Protein AF-A0A8T9BHR1-F1 (afdb_monomer)

Organism: NCBI:txid1316785

Mean predicted aligned error: 15.53 Å

Foldseek 3Di:
DVVVLVVLVVQLVVLVVQLVVLVVVVVVVVVPPPDDPPPDPVVVVSVVSNVVSVVSNVVSVVVNVVVVVCLVVVVVVLVVVLVVLVVCVVVVPPCSPDPVVVVSVCPPCVPVVVVVVVVVVVVVVVVVVVVVVVVVVVVVVVVVVVVVVVVVVPPDDPDDD

Solvent-accessible surface area (backbone atoms only — not comparable to full-atom values): 9042 Å² total; per-residue (Å²): 108,75,68,60,48,53,53,43,51,52,52,29,53,51,28,47,55,49,36,52,50,54,49,50,57,51,54,52,53,62,66,70,62,78,79,73,96,70,68,67,65,63,52,52,52,53,52,50,53,47,52,53,34,50,51,52,27,52,53,36,45,49,52,47,52,50,51,52,50,52,51,52,51,52,54,52,51,53,50,52,52,52,48,54,40,51,50,37,46,75,74,64,44,83,73,48,76,38,77,64,44,57,54,56,71,51,52,97,36,68,67,57,54,53,49,51,53,50,52,51,54,52,50,52,52,51,51,54,49,52,50,54,51,52,54,50,50,54,48,53,53,48,55,49,50,53,51,54,52,65,66,59,68,79,75,65,83,80,83,78,130

pLDDT: mean 78.98, std 13.92, range [39.81, 95.38]

Secondary structure (DSSP, 8-state):
-HHHHHHHHHHHHHHHHHHHHHHHHHHHHHHH-SS-S-TTHHHHHHHHHHHHHHHHHHHHHHHHHHHHHHHHHHHHHHHHHHHHHHHHHHTT-GGGGSHHHHHHHTTT-HHHHHHHHHHHHHHHHHHHHHHHHHHHHHHHHHHHHHHHHHHHTTSS-----

Structure (mmCIF, N/CA/C/O backbone):
data_AF-A0A8T9BHR1-F1
#
_entry.id   AF-A0A8T9BHR1-F1
#
loop_
_atom_site.group_PDB
_atom_site.id
_atom_site.type_symbol
_atom_site.label_atom_id
_atom_site.label_alt_id
_atom_site.label_comp_id
_atom_site.label_asym_id
_atom_site.label_entity_id
_atom_site.label_seq_id
_atom_site.pdbx_PDB_ins_code
_atom_site.Cartn_x
_atom_site.Cartn_y
_atom_site.Cartn_z
_atom_site.occupancy
_atom_site.B_iso_or_equiv
_atom_site.auth_seq_id
_atom_site.auth_comp_id
_atom_site.auth_asym_id
_atom_site.auth_atom_id
_atom_site.pdbx_PDB_model_num
ATOM 1 N N . MET A 1 1 ? 1.353 6.703 3.462 1.00 63.94 1 MET A N 1
ATOM 2 C CA . MET A 1 1 ? 1.883 5.362 3.137 1.00 63.94 1 MET A CA 1
ATOM 3 C C . MET A 1 1 ? 1.328 4.796 1.831 1.00 63.94 1 MET A C 1
ATOM 5 O O . MET A 1 1 ? 2.122 4.557 0.938 1.00 63.94 1 MET A O 1
ATOM 9 N N . LYS A 1 2 ? 0.007 4.607 1.660 1.00 71.31 2 LYS A N 1
ATOM 10 C CA . LYS A 1 2 ? -0.541 3.985 0.429 1.00 71.31 2 LYS A CA 1
ATOM 11 C C . LYS A 1 2 ? -0.305 4.818 -0.845 1.00 71.31 2 LYS A C 1
ATOM 13 O O . LYS A 1 2 ? 0.168 4.284 -1.836 1.00 71.31 2 LYS A O 1
ATOM 18 N N . ILE A 1 3 ? -0.552 6.131 -0.795 1.00 79.12 3 ILE A N 1
ATOM 19 C CA . ILE A 1 3 ? -0.327 7.041 -1.938 1.00 79.12 3 ILE A CA 1
ATOM 20 C C . ILE A 1 3 ? 1.167 7.124 -2.282 1.00 79.12 3 ILE A C 1
ATOM 22 O O . ILE A 1 3 ? 1.554 6.926 -3.427 1.00 79.12 3 ILE A O 1
ATOM 26 N N . THR A 1 4 ? 2.021 7.337 -1.276 1.00 83.19 4 THR A N 1
ATOM 27 C CA . THR A 1 4 ? 3.483 7.385 -1.442 1.00 83.19 4 THR A CA 1
ATOM 28 C C . THR A 1 4 ? 4.043 6.084 -2.020 1.00 83.19 4 THR A C 1
ATOM 30 O O . THR A 1 4 ? 4.921 6.134 -2.870 1.00 83.19 4 THR A O 1
ATOM 33 N N . PHE A 1 5 ? 3.502 4.927 -1.623 1.00 85.31 5 PHE A N 1
ATOM 34 C CA . PHE A 1 5 ? 3.885 3.625 -2.173 1.00 85.31 5 PHE A CA 1
ATOM 35 C C . PHE A 1 5 ? 3.591 3.516 -3.675 1.00 85.31 5 PHE A C 1
ATOM 37 O O . PHE A 1 5 ? 4.451 3.066 -4.426 1.00 85.31 5 PHE A O 1
ATOM 44 N N . ILE A 1 6 ? 2.419 3.977 -4.128 1.00 88.19 6 ILE A N 1
ATOM 45 C CA . ILE A 1 6 ? 2.053 3.973 -5.555 1.00 88.19 6 ILE A CA 1
ATOM 46 C C . ILE A 1 6 ? 3.017 4.851 -6.364 1.00 88.19 6 ILE A C 1
ATOM 48 O O . ILE A 1 6 ? 3.500 4.426 -7.409 1.00 88.19 6 ILE A O 1
ATOM 52 N N . PHE A 1 7 ? 3.358 6.041 -5.863 1.00 90.75 7 PHE A N 1
ATOM 53 C CA . PHE A 1 7 ? 4.351 6.899 -6.517 1.00 90.75 7 PHE A CA 1
ATOM 54 C C . PHE A 1 7 ? 5.728 6.230 -6.612 1.00 90.75 7 PHE A C 1
ATOM 56 O O . PHE A 1 7 ? 6.338 6.239 -7.678 1.00 90.75 7 PHE A O 1
ATOM 63 N N . ILE A 1 8 ? 6.202 5.609 -5.527 1.00 89.62 8 ILE A N 1
ATOM 64 C CA . ILE A 1 8 ? 7.485 4.890 -5.511 1.00 89.62 8 ILE A CA 1
ATOM 65 C C . ILE A 1 8 ? 7.466 3.711 -6.497 1.00 89.62 8 ILE A C 1
ATOM 67 O O . ILE A 1 8 ? 8.447 3.498 -7.204 1.00 89.62 8 ILE A O 1
ATOM 71 N N . LEU A 1 9 ? 6.352 2.977 -6.592 1.00 90.50 9 LEU A N 1
ATOM 72 C CA . LEU A 1 9 ? 6.172 1.888 -7.556 1.00 90.50 9 LEU A CA 1
ATOM 73 C C . LEU A 1 9 ? 6.283 2.387 -9.003 1.00 90.50 9 LEU A C 1
ATOM 75 O O . LEU A 1 9 ? 7.001 1.787 -9.799 1.00 90.50 9 LEU A O 1
ATOM 79 N N . ILE A 1 10 ? 5.619 3.497 -9.338 1.00 93.50 10 ILE A N 1
ATOM 80 C CA . ILE A 1 10 ? 5.693 4.098 -10.678 1.00 93.50 10 ILE A CA 1
ATOM 81 C C . ILE A 1 10 ? 7.132 4.529 -10.996 1.00 93.50 10 ILE A C 1
ATOM 83 O O . ILE A 1 10 ? 7.644 4.194 -12.062 1.00 93.50 10 ILE A O 1
ATOM 87 N N . LEU A 1 11 ? 7.813 5.204 -10.061 1.00 90.81 11 LEU A N 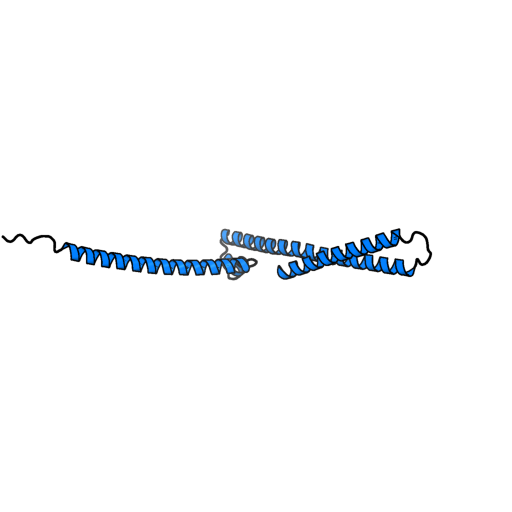1
ATOM 88 C CA . LEU A 1 11 ? 9.215 5.617 -10.225 1.00 90.81 11 LEU A CA 1
ATOM 89 C C . LEU A 1 11 ? 10.167 4.425 -10.374 1.00 90.81 11 LEU A C 1
ATOM 91 O O . LEU A 1 11 ? 11.154 4.502 -11.108 1.00 90.81 11 LEU A O 1
ATOM 95 N N . PHE A 1 12 ? 9.879 3.316 -9.693 1.00 92.62 12 PHE A N 1
ATOM 96 C CA . PHE A 1 12 ? 10.651 2.091 -9.833 1.00 92.62 12 PHE A CA 1
ATOM 97 C C . PHE A 1 12 ? 10.494 1.490 -11.233 1.00 92.62 12 PHE A C 1
ATOM 99 O O . PHE A 1 12 ? 11.499 1.178 -11.869 1.00 92.62 12 PHE A O 1
ATOM 106 N N . ILE A 1 13 ? 9.262 1.391 -11.742 1.00 93.69 13 ILE A N 1
ATOM 107 C CA . ILE A 1 13 ? 8.996 0.896 -13.102 1.00 93.69 13 ILE A CA 1
ATOM 108 C C . ILE A 1 13 ? 9.667 1.799 -14.146 1.00 93.69 13 ILE A C 1
ATOM 110 O O . ILE A 1 13 ? 10.337 1.293 -15.046 1.00 93.69 13 ILE A O 1
ATOM 114 N N . ASP A 1 14 ? 9.562 3.124 -14.002 1.00 93.44 14 ASP A N 1
ATOM 115 C CA . ASP A 1 14 ? 10.274 4.079 -14.862 1.00 93.44 14 ASP A CA 1
ATOM 116 C C . ASP A 1 14 ? 11.796 3.853 -14.834 1.00 93.44 14 ASP A C 1
ATOM 118 O O . ASP A 1 14 ? 12.443 3.744 -15.878 1.00 93.44 14 ASP A O 1
ATOM 122 N N . SER A 1 15 ? 12.366 3.683 -13.637 1.00 91.69 15 SER A N 1
ATOM 123 C CA . SER A 1 15 ? 13.800 3.435 -13.464 1.00 91.69 15 SER A CA 1
ATOM 124 C C . SER A 1 15 ? 14.253 2.130 -14.127 1.00 91.69 15 SER A C 1
ATOM 126 O O . SER A 1 15 ? 15.319 2.100 -14.744 1.00 91.69 15 SER A O 1
ATOM 128 N N . VAL A 1 16 ? 13.446 1.065 -14.051 1.00 93.56 16 VAL A N 1
ATOM 129 C CA . VAL A 1 16 ? 13.707 -0.212 -14.739 1.00 93.56 16 VAL A CA 1
ATOM 130 C C . VAL A 1 16 ? 13.646 -0.034 -16.255 1.00 93.56 16 VAL A C 1
ATOM 132 O O . VAL A 1 16 ? 14.582 -0.433 -16.949 1.00 93.56 16 VAL A O 1
ATOM 135 N N . ASN A 1 17 ? 12.603 0.622 -16.771 1.00 92.94 17 ASN A N 1
ATOM 136 C CA . ASN A 1 17 ? 12.454 0.896 -18.203 1.00 92.94 17 ASN A CA 1
ATOM 137 C C . ASN A 1 17 ? 13.638 1.706 -18.746 1.00 92.94 17 ASN A C 1
ATOM 139 O O . ASN A 1 17 ? 14.168 1.418 -19.820 1.00 92.94 17 ASN A O 1
ATOM 143 N N . ARG A 1 18 ? 14.111 2.691 -17.977 1.00 89.81 18 ARG A N 1
ATOM 144 C CA . ARG A 1 18 ? 15.290 3.489 -18.320 1.00 89.81 18 ARG A CA 1
ATOM 145 C C . ARG A 1 18 ? 16.571 2.658 -18.335 1.00 89.81 18 ARG A C 1
ATOM 147 O O . ARG A 1 18 ? 17.348 2.785 -19.277 1.00 89.81 18 ARG A O 1
ATOM 154 N N . VAL A 1 19 ? 16.800 1.823 -17.319 1.00 90.06 19 VAL A N 1
ATOM 155 C CA . VAL A 1 19 ? 17.966 0.923 -17.266 1.00 90.06 19 VAL A CA 1
ATOM 156 C C . VAL A 1 19 ? 17.955 -0.059 -18.432 1.00 90.06 19 VAL A C 1
ATOM 158 O O . VAL A 1 19 ? 18.998 -0.271 -19.048 1.00 90.06 19 VAL A O 1
ATOM 161 N N . TYR A 1 20 ? 16.796 -0.633 -18.756 1.00 90.56 20 TYR A N 1
ATOM 162 C CA . TYR A 1 20 ? 16.643 -1.531 -19.896 1.00 90.56 20 TYR A CA 1
ATOM 163 C C . TYR A 1 20 ? 16.996 -0.821 -21.206 1.00 90.56 20 TYR A C 1
ATOM 165 O O . TYR A 1 20 ? 17.847 -1.303 -21.951 1.00 90.56 20 TYR A O 1
ATOM 173 N N . ARG A 1 21 ? 16.437 0.374 -21.440 1.00 88.75 21 ARG A N 1
ATOM 174 C CA . ARG A 1 21 ? 16.723 1.164 -22.645 1.00 88.75 21 ARG A CA 1
ATOM 175 C C . ARG A 1 21 ? 18.213 1.486 -22.793 1.00 88.75 21 ARG A C 1
ATOM 177 O O . ARG A 1 21 ? 18.781 1.226 -23.844 1.00 88.75 21 ARG A O 1
ATOM 184 N N . VAL A 1 22 ? 18.865 1.966 -21.729 1.00 86.88 22 VAL A N 1
ATOM 185 C CA . VAL A 1 22 ? 20.309 2.283 -21.742 1.00 86.88 22 VAL A CA 1
ATOM 186 C C . VAL A 1 22 ? 21.163 1.036 -22.006 1.00 86.88 22 VAL A C 1
ATOM 188 O O . VAL A 1 22 ? 22.201 1.124 -22.659 1.00 86.88 22 VAL A O 1
ATOM 191 N N . GLN A 1 23 ? 20.747 -0.136 -21.518 1.00 84.44 23 GLN A N 1
ATOM 192 C CA . GLN A 1 23 ? 21.451 -1.389 -21.801 1.00 84.44 23 GLN A CA 1
ATOM 193 C C . GLN A 1 23 ? 21.312 -1.826 -23.262 1.00 84.44 23 GLN A C 1
ATOM 195 O O . GLN A 1 23 ? 22.302 -2.269 -23.843 1.00 84.44 23 GLN A O 1
ATOM 200 N N . VAL A 1 24 ? 20.123 -1.677 -23.853 1.00 86.56 24 VAL A N 1
ATOM 201 C CA . VAL A 1 24 ? 19.880 -1.975 -25.272 1.00 86.56 24 VAL A CA 1
ATOM 202 C C . VAL A 1 24 ? 20.671 -1.019 -26.167 1.00 86.56 24 VAL A C 1
ATOM 204 O O . VAL A 1 24 ? 21.437 -1.492 -27.004 1.00 86.56 24 VAL A O 1
ATOM 207 N N . GLU A 1 25 ? 20.592 0.295 -25.916 1.00 83.56 25 GLU A N 1
ATOM 208 C CA . GLU A 1 25 ? 21.365 1.323 -26.639 1.00 83.56 25 GLU A CA 1
ATOM 209 C C . GLU A 1 25 ? 22.877 0.998 -26.623 1.00 83.56 25 GLU A C 1
ATOM 211 O O . GLU A 1 25 ? 23.559 1.068 -27.648 1.00 83.56 25 GLU A O 1
ATOM 216 N N . LEU A 1 26 ? 23.416 0.569 -25.473 1.00 76.25 26 LEU A N 1
ATOM 217 C CA . LEU A 1 26 ? 24.831 0.199 -25.342 1.00 76.25 26 LEU A CA 1
ATOM 218 C C . LEU A 1 26 ? 25.176 -1.114 -26.070 1.00 76.25 26 LEU A C 1
ATOM 220 O O . LEU A 1 26 ? 26.267 -1.240 -26.629 1.00 76.25 26 LEU A O 1
ATOM 224 N N . ALA A 1 27 ? 24.281 -2.103 -26.056 1.00 79.06 27 ALA A N 1
ATOM 225 C CA . ALA A 1 27 ? 24.496 -3.385 -26.724 1.00 79.06 27 ALA A CA 1
ATOM 226 C C . ALA A 1 27 ? 24.511 -3.241 -28.255 1.00 79.06 27 ALA A C 1
ATOM 228 O O . ALA A 1 27 ? 25.338 -3.864 -28.924 1.00 79.06 27 ALA A O 1
ATOM 229 N N . GLU A 1 28 ? 23.640 -2.392 -28.800 1.00 79.12 28 GLU A N 1
ATOM 230 C CA . GLU A 1 28 ? 23.611 -2.036 -30.222 1.00 79.12 28 GLU A CA 1
ATOM 231 C C . GLU A 1 28 ? 24.857 -1.238 -30.628 1.00 79.12 28 GLU A C 1
ATOM 233 O O . GLU A 1 28 ? 25.517 -1.591 -31.609 1.00 79.12 28 GLU A O 1
ATOM 238 N N . SER A 1 29 ? 25.257 -0.252 -29.816 1.00 70.62 29 SER A N 1
ATOM 239 C CA . SER A 1 29 ? 26.484 0.535 -30.035 1.00 70.62 29 SER A CA 1
ATOM 240 C C . SER A 1 29 ? 27.745 -0.341 -30.063 1.00 70.62 29 SER A C 1
ATOM 242 O O . SER A 1 29 ? 28.622 -0.160 -30.908 1.00 70.62 29 SER A O 1
ATOM 244 N N . ASN A 1 30 ? 27.829 -1.343 -29.180 1.00 68.38 30 ASN A N 1
ATOM 245 C CA . ASN A 1 30 ? 28.945 -2.294 -29.158 1.00 68.38 30 ASN A CA 1
ATOM 246 C C . ASN A 1 30 ? 28.945 -3.262 -30.354 1.00 68.38 30 ASN A C 1
ATOM 248 O O . ASN A 1 30 ? 30.017 -3.708 -30.755 1.00 68.38 30 ASN A O 1
ATOM 252 N N . LYS A 1 31 ? 27.777 -3.593 -30.927 1.00 68.56 31 LYS A N 1
ATOM 253 C CA . LYS A 1 31 ? 27.668 -4.439 -32.131 1.00 68.56 31 LYS A CA 1
ATOM 254 C C . LYS A 1 31 ? 28.021 -3.688 -33.418 1.00 68.56 31 LYS A C 1
ATOM 256 O O . LYS A 1 31 ? 28.557 -4.303 -34.332 1.00 68.56 31 LYS A O 1
ATOM 261 N N . GLN A 1 32 ? 27.726 -2.389 -33.498 1.00 61.31 32 GLN A N 1
ATOM 262 C CA . GLN A 1 32 ? 28.023 -1.565 -34.678 1.00 61.31 32 GLN A CA 1
ATOM 263 C C . GLN A 1 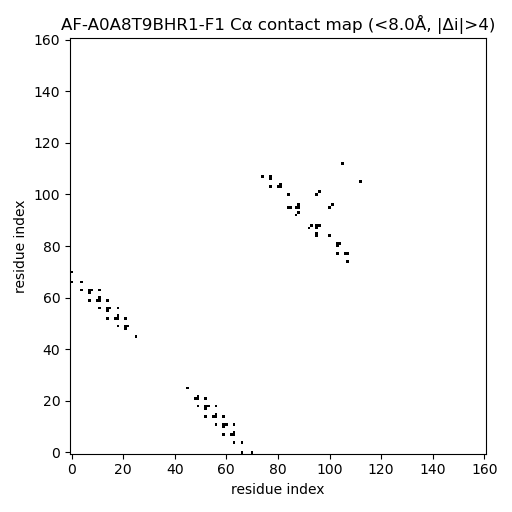32 ? 29.483 -1.071 -34.726 1.00 61.31 32 GLN A C 1
ATOM 265 O O . GLN A 1 32 ? 30.026 -0.893 -35.813 1.00 61.31 32 GLN A O 1
ATOM 270 N N . GLN A 1 33 ? 30.167 -0.911 -33.585 1.00 56.06 33 GLN A N 1
ATOM 271 C CA . GLN A 1 33 ? 31.571 -0.459 -33.515 1.00 56.06 33 GLN A CA 1
ATOM 272 C C . GLN A 1 33 ? 32.612 -1.576 -33.750 1.00 56.06 33 GLN A C 1
ATOM 274 O O . GLN A 1 33 ? 33.592 -1.703 -33.016 1.00 56.06 33 GLN A O 1
ATOM 279 N N . GLY A 1 34 ? 32.440 -2.371 -34.803 1.00 49.03 34 GLY A N 1
ATOM 280 C CA . GLY A 1 34 ? 33.392 -3.406 -35.215 1.00 49.03 34 GLY A CA 1
ATOM 281 C C . GLY A 1 34 ? 34.693 -2.913 -35.873 1.00 49.03 34 GLY A C 1
ATOM 282 O O . GLY A 1 34 ? 35.360 -3.737 -36.489 1.00 49.03 34 GLY A O 1
ATOM 283 N N . GLY A 1 35 ? 35.092 -1.628 -35.805 1.00 49.72 35 GLY A N 1
ATOM 284 C CA . GLY A 1 35 ? 36.316 -1.243 -36.532 1.00 49.72 35 GLY A CA 1
ATOM 285 C C . GLY A 1 35 ? 36.865 0.188 -36.581 1.00 49.72 35 GLY A C 1
ATOM 286 O O . GLY A 1 35 ? 37.768 0.383 -37.384 1.00 49.72 35 GLY A O 1
ATOM 287 N N . ALA A 1 36 ? 36.437 1.194 -35.808 1.00 44.53 36 ALA A N 1
ATOM 288 C CA . ALA A 1 36 ? 37.021 2.539 -35.986 1.00 44.53 36 ALA A CA 1
ATOM 289 C C . ALA A 1 36 ? 37.325 3.298 -34.687 1.00 44.53 36 ALA A C 1
ATOM 291 O O . ALA A 1 36 ? 36.481 3.481 -33.813 1.00 44.53 36 ALA A O 1
ATOM 292 N N . ALA A 1 37 ? 38.574 3.750 -34.609 1.00 49.31 37 ALA A N 1
ATOM 293 C CA . ALA A 1 37 ? 39.262 4.405 -33.508 1.00 49.31 37 ALA A CA 1
ATOM 294 C C . ALA A 1 37 ? 38.777 5.844 -33.208 1.00 49.31 37 ALA A C 1
ATOM 296 O O . ALA A 1 37 ? 39.527 6.801 -33.373 1.00 49.31 37 ALA A O 1
ATOM 297 N N . VAL A 1 38 ? 37.549 5.999 -32.696 1.00 50.50 38 VAL A N 1
ATOM 298 C CA . VAL A 1 38 ? 37.034 7.267 -32.105 1.00 50.50 38 VAL A CA 1
ATOM 299 C C . VAL A 1 38 ? 36.660 7.067 -30.614 1.00 50.50 38 VAL A C 1
ATOM 301 O O . VAL A 1 38 ? 35.829 7.740 -30.019 1.00 50.50 38 VAL A O 1
ATOM 304 N N . LEU A 1 39 ? 37.296 6.082 -29.971 1.00 53.94 39 LEU A N 1
ATOM 305 C CA . LEU A 1 39 ? 36.721 5.281 -28.880 1.00 53.94 39 LEU A CA 1
ATOM 306 C C . LEU A 1 39 ? 36.722 5.872 -27.451 1.00 53.94 39 LEU A C 1
ATOM 308 O O . LEU A 1 39 ? 36.235 5.205 -26.539 1.00 53.94 39 LEU A O 1
ATOM 312 N N . GLY A 1 40 ? 37.290 7.055 -27.206 1.00 54.12 40 GLY A N 1
ATOM 313 C CA . GLY A 1 40 ? 37.539 7.536 -25.834 1.00 54.12 40 GLY A CA 1
ATOM 314 C C . GLY A 1 40 ? 36.346 8.226 -25.166 1.00 54.12 40 GLY A C 1
ATOM 315 O O . GLY A 1 40 ? 35.943 7.863 -24.062 1.00 54.12 40 GLY A O 1
ATOM 316 N N . HIS A 1 41 ? 35.768 9.223 -25.837 1.00 57.62 41 HIS A N 1
ATOM 317 C CA . HIS A 1 41 ? 34.803 10.136 -25.216 1.00 57.62 41 HIS A CA 1
ATOM 318 C C . HIS A 1 41 ? 33.381 9.550 -25.167 1.00 57.62 41 HIS A C 1
ATOM 320 O O . HIS A 1 41 ? 32.734 9.579 -24.121 1.00 57.62 41 HIS A O 1
ATOM 326 N N . GLU A 1 42 ? 32.926 8.923 -26.259 1.00 60.19 42 GLU A N 1
ATOM 327 C CA . GLU A 1 42 ? 31.599 8.290 -26.329 1.00 60.19 42 GLU A CA 1
ATOM 328 C C . GLU A 1 42 ? 31.478 7.092 -25.378 1.00 60.19 42 GLU A C 1
ATOM 330 O O . GLU A 1 42 ? 30.462 6.925 -24.705 1.00 60.19 42 GLU A O 1
ATOM 335 N N . ARG A 1 43 ? 32.532 6.274 -25.233 1.00 63.62 43 ARG A N 1
ATOM 336 C CA . ARG A 1 43 ? 32.504 5.134 -24.300 1.00 63.62 43 ARG A CA 1
ATOM 337 C C . ARG A 1 43 ? 32.432 5.573 -22.844 1.00 63.62 43 ARG A C 1
ATOM 339 O O . ARG A 1 43 ? 31.775 4.900 -22.048 1.00 63.62 43 ARG A O 1
ATOM 346 N N . MET A 1 44 ? 33.081 6.684 -22.496 1.00 65.62 44 MET A N 1
ATOM 347 C CA . MET A 1 44 ? 33.065 7.214 -21.134 1.00 65.62 44 MET A CA 1
ATOM 348 C C . MET A 1 44 ? 31.693 7.806 -20.782 1.00 65.62 44 MET A C 1
ATOM 350 O O . MET A 1 44 ? 31.170 7.545 -19.698 1.00 65.62 44 MET A O 1
ATOM 354 N N . GLU A 1 45 ? 31.053 8.511 -21.718 1.00 73.25 45 GLU A N 1
ATOM 355 C CA . GLU A 1 45 ? 29.707 9.059 -21.524 1.00 73.25 45 GLU A CA 1
ATOM 356 C C . GLU A 1 45 ? 28.639 7.960 -21.391 1.00 73.25 45 GLU A C 1
ATOM 358 O O . GLU A 1 45 ? 27.788 8.010 -20.495 1.00 73.25 45 GLU A O 1
ATOM 363 N N . VAL A 1 46 ? 28.700 6.919 -22.228 1.00 70.69 46 VAL A N 1
ATOM 364 C CA . VAL A 1 46 ? 27.734 5.813 -22.161 1.00 70.69 46 VAL A CA 1
ATOM 365 C C . VAL A 1 46 ? 27.928 4.983 -20.884 1.00 70.69 46 VAL A C 1
ATOM 367 O O . VAL A 1 46 ? 26.944 4.597 -20.243 1.00 70.69 46 VAL A O 1
ATOM 370 N N . GLN A 1 47 ? 29.172 4.765 -20.440 1.00 75.06 47 GLN A N 1
ATOM 371 C CA . GLN A 1 47 ? 29.441 4.124 -19.146 1.00 75.06 47 GLN A CA 1
ATOM 372 C C . GLN A 1 47 ? 28.912 4.951 -17.967 1.00 75.06 47 GLN A C 1
ATOM 374 O O . GLN A 1 47 ? 28.311 4.382 -17.052 1.00 75.06 47 GLN A O 1
ATOM 379 N N . ALA A 1 48 ? 29.047 6.280 -18.008 1.00 80.62 48 ALA A N 1
ATOM 380 C CA . ALA A 1 48 ? 28.476 7.154 -16.988 1.00 80.62 48 ALA A CA 1
ATOM 381 C C . ALA A 1 48 ? 26.942 7.027 -16.942 1.00 80.62 48 ALA A C 1
ATOM 383 O O . ALA A 1 48 ? 26.370 6.791 -15.876 1.00 80.62 48 ALA A O 1
ATOM 384 N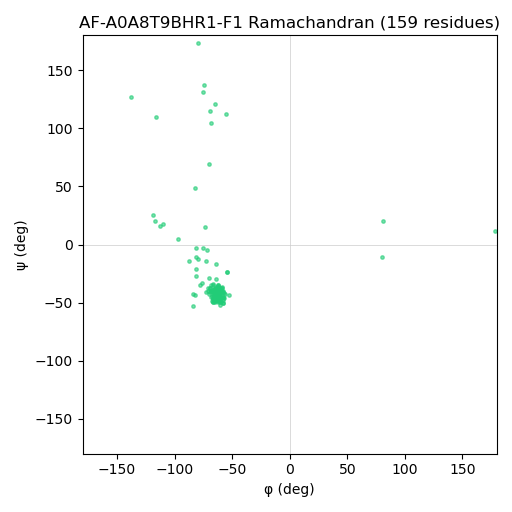 N . ARG A 1 49 ? 26.256 7.077 -18.095 1.00 79.25 49 ARG A N 1
ATOM 385 C CA . ARG A 1 49 ? 24.790 6.890 -18.180 1.00 79.25 49 ARG A CA 1
ATOM 386 C C . ARG A 1 49 ? 24.335 5.521 -17.654 1.00 79.25 49 ARG A C 1
ATOM 388 O O . ARG A 1 49 ? 23.303 5.435 -16.976 1.00 79.25 49 ARG A O 1
ATOM 395 N N . LYS A 1 50 ? 25.108 4.458 -17.900 1.00 83.69 50 LYS A N 1
ATOM 396 C CA . LYS A 1 50 ? 24.864 3.121 -17.332 1.00 83.69 50 LYS A CA 1
ATOM 397 C C . LYS A 1 50 ? 24.964 3.135 -15.805 1.00 83.69 50 LYS A C 1
ATOM 399 O O . LYS A 1 50 ? 24.050 2.656 -15.140 1.00 83.69 50 LYS A O 1
ATOM 404 N N . PHE A 1 51 ? 26.016 3.730 -15.245 1.00 84.75 51 PHE A N 1
ATOM 405 C CA . PHE A 1 51 ? 26.188 3.827 -13.794 1.00 84.75 51 PHE A CA 1
ATOM 406 C C . PHE A 1 51 ? 25.052 4.621 -13.130 1.00 84.75 51 PHE A C 1
ATOM 408 O O . PHE A 1 51 ? 24.479 4.173 -12.136 1.00 84.75 51 PHE A O 1
ATOM 415 N N . TYR A 1 52 ? 24.660 5.759 -13.713 1.00 86.06 52 TYR A N 1
ATOM 416 C CA . TYR A 1 52 ? 23.564 6.576 -13.184 1.00 86.06 52 TYR A CA 1
ATOM 417 C C . TYR A 1 52 ? 22.221 5.849 -13.206 1.00 86.06 52 TYR A C 1
ATOM 419 O O . TYR A 1 52 ? 21.498 5.864 -12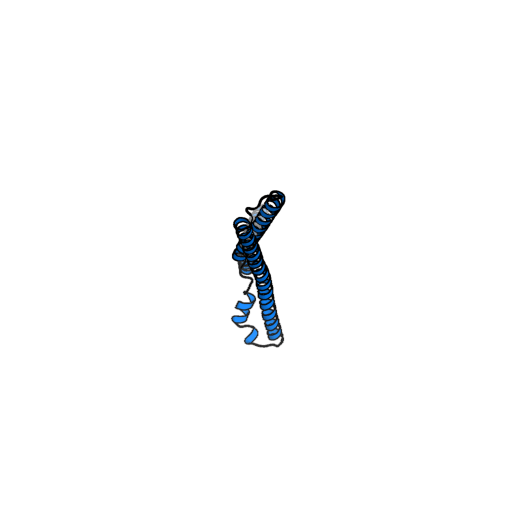.210 1.00 86.06 52 TYR A O 1
ATOM 427 N N . SER A 1 53 ? 21.880 5.203 -14.324 1.00 84.81 53 SER A N 1
ATOM 428 C CA . SER A 1 53 ? 20.615 4.472 -14.436 1.00 84.81 53 SER A CA 1
ATOM 429 C C . SER A 1 53 ? 20.567 3.279 -13.475 1.00 84.81 53 SER A C 1
ATOM 431 O O . SER A 1 53 ? 19.576 3.125 -12.763 1.00 84.81 53 SER A O 1
ATOM 433 N N . GLN A 1 54 ? 21.650 2.502 -13.357 1.00 88.44 54 GLN A N 1
ATOM 434 C CA . GLN A 1 54 ? 21.735 1.391 -12.402 1.00 88.44 54 GLN A CA 1
ATOM 435 C C . GLN A 1 54 ? 21.608 1.865 -10.950 1.00 88.44 54 GLN A C 1
ATOM 437 O O . GLN A 1 54 ? 20.790 1.331 -10.202 1.00 88.44 54 GLN A O 1
ATOM 442 N N . ARG A 1 55 ? 22.352 2.908 -10.550 1.00 93.06 55 ARG A N 1
ATOM 443 C CA . ARG A 1 55 ? 22.280 3.466 -9.190 1.00 93.06 55 ARG A CA 1
ATOM 444 C C . ARG A 1 55 ? 20.868 3.930 -8.849 1.00 93.06 55 ARG A C 1
ATOM 446 O O . ARG A 1 55 ? 20.371 3.640 -7.765 1.00 93.06 55 ARG A O 1
ATOM 453 N N . ASN A 1 56 ? 20.225 4.643 -9.770 1.00 87.38 56 ASN A N 1
ATOM 454 C CA . ASN A 1 56 ? 18.886 5.183 -9.551 1.00 87.38 56 ASN A CA 1
ATOM 455 C C . ASN A 1 56 ? 17.827 4.073 -9.474 1.00 87.38 56 ASN A C 1
ATOM 457 O O . ASN A 1 56 ? 16.920 4.170 -8.648 1.00 87.38 56 ASN A O 1
ATOM 461 N N . MET A 1 57 ? 17.978 2.991 -10.249 1.00 91.69 57 MET A N 1
ATOM 462 C CA . MET A 1 57 ? 17.123 1.804 -10.145 1.00 91.69 57 MET A CA 1
ATOM 463 C C . MET A 1 57 ? 17.275 1.113 -8.789 1.00 91.69 57 MET A C 1
ATOM 465 O O . MET A 1 57 ? 16.266 0.816 -8.152 1.00 91.69 57 MET A O 1
ATOM 469 N N . TYR A 1 58 ? 18.507 0.897 -8.315 1.00 92.75 58 TYR A N 1
ATOM 470 C CA . TYR A 1 58 ? 18.733 0.292 -6.999 1.00 92.75 58 TYR A CA 1
ATOM 471 C C . TYR A 1 58 ? 18.238 1.183 -5.857 1.00 92.75 58 TYR A C 1
ATOM 473 O O . TYR A 1 58 ? 17.650 0.669 -4.910 1.00 92.75 58 TYR A O 1
ATOM 481 N N . LEU A 1 59 ? 18.406 2.507 -5.957 1.00 89.25 59 LEU A N 1
ATOM 482 C CA . LEU A 1 59 ? 17.893 3.450 -4.962 1.00 89.25 59 LEU A CA 1
ATOM 483 C C . LEU A 1 59 ? 16.360 3.388 -4.882 1.00 89.25 59 LEU A C 1
ATOM 485 O O . LEU A 1 59 ? 15.817 3.197 -3.796 1.00 89.25 59 LEU A O 1
ATOM 489 N N . CYS A 1 60 ? 15.669 3.454 -6.028 1.00 90.19 60 CYS A N 1
ATOM 490 C CA . CYS A 1 60 ? 14.210 3.320 -6.077 1.00 90.19 60 CYS A CA 1
ATOM 491 C C . CYS A 1 60 ? 13.741 1.939 -5.592 1.00 90.19 60 CYS A C 1
ATOM 493 O O . CYS A 1 60 ? 12.758 1.845 -4.857 1.00 90.19 60 CYS A O 1
ATOM 495 N N . GLY A 1 61 ? 14.455 0.870 -5.955 1.00 90.62 61 GLY A N 1
ATOM 496 C CA . GLY A 1 61 ? 14.149 -0.494 -5.522 1.00 90.62 61 GLY A CA 1
ATOM 497 C C . GLY A 1 61 ? 14.293 -0.677 -4.013 1.00 90.62 61 GLY A C 1
ATOM 498 O O . GLY A 1 61 ? 13.409 -1.248 -3.374 1.00 90.62 61 GLY A O 1
ATOM 499 N N . PHE A 1 62 ? 15.357 -0.130 -3.418 1.00 92.56 62 PHE A N 1
ATOM 500 C CA . PHE A 1 62 ? 15.544 -0.157 -1.970 1.00 92.56 62 PHE A CA 1
ATOM 501 C C . PHE A 1 62 ? 14.453 0.635 -1.246 1.00 92.56 62 PHE A C 1
ATOM 503 O O . PHE A 1 62 ? 13.918 0.156 -0.251 1.00 92.56 62 PHE A O 1
ATOM 510 N N . THR A 1 63 ? 14.062 1.809 -1.752 1.00 90.50 63 THR A N 1
ATOM 511 C CA . THR A 1 63 ? 12.953 2.584 -1.174 1.00 90.50 63 THR A CA 1
ATOM 512 C C . THR A 1 63 ? 11.632 1.814 -1.221 1.00 90.50 63 THR A C 1
ATOM 514 O O . THR A 1 63 ? 10.881 1.829 -0.245 1.00 90.50 63 THR A O 1
ATOM 517 N N . LEU A 1 64 ? 11.355 1.103 -2.317 1.00 88.88 64 LEU A N 1
ATOM 518 C CA . LEU A 1 64 ? 10.164 0.263 -2.438 1.00 88.88 64 LEU A CA 1
ATOM 519 C C . LEU A 1 64 ? 10.184 -0.892 -1.430 1.00 88.88 64 LEU A C 1
ATOM 521 O O . LEU A 1 64 ? 9.207 -1.105 -0.709 1.00 88.88 64 LEU A O 1
ATOM 525 N N . PHE A 1 65 ? 11.312 -1.596 -1.335 1.00 90.19 65 PHE A N 1
ATOM 526 C CA . PHE A 1 65 ? 11.504 -2.684 -0.380 1.00 90.19 65 PHE A CA 1
ATOM 527 C C . PHE A 1 65 ? 11.377 -2.205 1.071 1.00 90.19 65 PHE A C 1
ATOM 529 O O . PHE A 1 65 ? 10.634 -2.789 1.862 1.00 90.19 65 PHE A O 1
ATOM 536 N N . LEU A 1 66 ? 12.025 -1.087 1.406 1.00 88.06 66 LEU A N 1
ATOM 537 C CA . LEU A 1 66 ? 11.929 -0.464 2.720 1.00 88.06 66 LEU A CA 1
ATOM 538 C C . LEU A 1 66 ? 10.490 -0.049 3.028 1.00 88.06 66 LEU A C 1
ATOM 540 O O . LEU A 1 66 ? 10.036 -0.248 4.148 1.00 88.06 66 LEU A O 1
ATOM 544 N N . SER A 1 67 ? 9.741 0.467 2.048 1.00 87.00 67 SER A N 1
ATOM 545 C CA . SER A 1 67 ? 8.336 0.827 2.250 1.00 87.00 67 SER A CA 1
ATOM 546 C C . SER A 1 67 ? 7.464 -0.387 2.587 1.00 87.00 67 SER A C 1
ATOM 548 O O . SER A 1 67 ? 6.560 -0.256 3.415 1.00 87.00 67 SER A O 1
ATOM 550 N N . LEU A 1 68 ? 7.723 -1.551 1.981 1.00 85.06 68 LEU A N 1
ATOM 551 C CA . LEU A 1 68 ? 7.026 -2.800 2.306 1.00 85.06 68 LEU A CA 1
ATOM 552 C C . LEU A 1 68 ? 7.366 -3.282 3.716 1.00 85.06 68 LEU A C 1
ATOM 554 O O . LEU A 1 68 ? 6.452 -3.577 4.491 1.00 85.06 68 LEU A O 1
ATOM 558 N N . ILE A 1 69 ? 8.658 -3.315 4.061 1.00 89.06 69 ILE A N 1
ATOM 559 C CA . ILE A 1 69 ? 9.114 -3.687 5.406 1.00 89.06 69 ILE A CA 1
ATOM 560 C C . ILE A 1 69 ? 8.495 -2.754 6.433 1.00 89.06 69 ILE A C 1
ATOM 562 O O . ILE A 1 69 ? 7.903 -3.220 7.394 1.00 89.06 69 ILE A O 1
ATOM 566 N N . LEU A 1 70 ? 8.578 -1.444 6.225 1.00 86.81 70 LEU A N 1
ATOM 567 C CA . LEU A 1 70 ? 8.099 -0.467 7.190 1.00 86.81 70 LEU A CA 1
ATOM 568 C C . LEU A 1 70 ? 6.594 -0.611 7.429 1.00 86.81 70 LEU A C 1
ATOM 570 O O . LEU A 1 70 ? 6.157 -0.541 8.571 1.00 86.81 70 LEU A O 1
ATOM 574 N N . ASN A 1 71 ? 5.809 -0.880 6.381 1.00 82.56 71 ASN A N 1
ATOM 575 C CA . ASN A 1 71 ? 4.381 -1.156 6.525 1.00 82.56 71 ASN A CA 1
ATOM 576 C C . ASN A 1 71 ? 4.127 -2.462 7.303 1.00 82.56 71 ASN A C 1
ATOM 578 O O . ASN A 1 71 ? 3.325 -2.476 8.233 1.00 82.56 71 ASN A O 1
ATOM 582 N N . ARG A 1 72 ? 4.847 -3.546 6.976 1.00 87.00 72 ARG A N 1
ATOM 583 C CA . ARG A 1 72 ? 4.732 -4.831 7.684 1.00 87.00 72 ARG A CA 1
ATOM 584 C C . ARG A 1 72 ? 5.119 -4.705 9.156 1.00 87.00 72 ARG A C 1
ATOM 586 O O . ARG A 1 72 ? 4.376 -5.168 10.017 1.00 87.00 72 ARG A O 1
ATOM 593 N N . THR A 1 73 ? 6.255 -4.079 9.442 1.00 87.44 73 THR A N 1
ATOM 594 C CA . THR A 1 73 ? 6.765 -3.869 10.797 1.00 87.44 73 THR A CA 1
ATOM 595 C C . THR A 1 73 ? 5.851 -2.928 11.578 1.00 87.44 73 THR A C 1
ATOM 597 O O . THR A 1 73 ? 5.580 -3.194 12.741 1.00 87.44 73 THR A O 1
ATOM 600 N N . TYR A 1 74 ? 5.307 -1.879 10.950 1.00 86.06 74 TYR A N 1
ATOM 601 C CA . TYR A 1 74 ? 4.338 -0.978 11.582 1.00 86.06 74 TYR A CA 1
ATOM 602 C C . TYR A 1 74 ? 3.091 -1.727 12.069 1.00 86.06 74 TYR A C 1
ATOM 604 O O . TYR A 1 74 ? 2.727 -1.607 13.237 1.00 86.06 74 TYR A O 1
ATOM 612 N N . THR A 1 75 ? 2.468 -2.544 11.212 1.00 84.31 75 THR A N 1
ATOM 613 C CA . THR A 1 75 ? 1.315 -3.365 11.612 1.00 84.31 75 THR A CA 1
ATOM 614 C C . THR A 1 75 ? 1.698 -4.385 12.682 1.00 84.31 75 THR A C 1
ATOM 616 O O . THR A 1 75 ? 1.003 -4.496 13.685 1.00 84.31 75 THR A O 1
ATOM 619 N N . MET A 1 76 ? 2.836 -5.067 12.524 1.00 86.75 76 MET A N 1
ATOM 620 C CA . MET A 1 76 ? 3.318 -6.041 13.507 1.00 86.75 76 MET A CA 1
ATOM 621 C C . MET A 1 76 ? 3.521 -5.410 14.892 1.00 86.75 76 MET A C 1
ATOM 623 O O . MET A 1 76 ? 3.139 -6.000 15.895 1.00 86.75 76 MET A O 1
ATOM 627 N N . ILE A 1 77 ? 4.086 -4.203 14.958 1.00 88.81 77 ILE A N 1
ATOM 628 C CA . ILE A 1 77 ? 4.273 -3.468 16.214 1.00 88.81 77 ILE A CA 1
ATOM 629 C C . ILE A 1 77 ? 2.925 -3.126 16.851 1.00 88.81 77 ILE A C 1
ATOM 631 O O . ILE A 1 77 ? 2.764 -3.307 18.055 1.00 88.81 77 ILE A O 1
ATOM 635 N N . LEU A 1 78 ? 1.946 -2.665 16.065 1.00 84.75 78 LEU A N 1
ATOM 636 C CA . LEU A 1 78 ? 0.598 -2.412 16.579 1.00 84.75 78 LEU A CA 1
ATOM 637 C C . LEU A 1 78 ? -0.044 -3.682 17.142 1.00 84.75 78 LEU A C 1
ATOM 639 O O . LEU A 1 78 ? -0.677 -3.628 18.195 1.00 84.75 78 LEU A O 1
ATOM 643 N N . ASP A 1 79 ? 0.141 -4.820 16.478 1.00 86.31 79 ASP A N 1
ATOM 644 C CA . ASP A 1 79 ? -0.399 -6.097 16.937 1.00 86.31 79 ASP A CA 1
ATOM 645 C C . ASP A 1 79 ? 0.279 -6.575 18.225 1.00 86.31 79 ASP A C 1
ATOM 647 O O . ASP A 1 79 ? -0.413 -7.023 19.138 1.00 86.31 79 ASP A O 1
ATOM 651 N N . VAL A 1 80 ? 1.600 -6.404 18.352 1.00 89.19 80 VAL A N 1
ATOM 652 C CA . VAL A 1 80 ? 2.337 -6.681 19.597 1.00 89.19 80 VAL A CA 1
ATOM 653 C C . VAL A 1 80 ? 1.831 -5.799 20.737 1.00 89.19 80 VAL A C 1
ATOM 655 O O . VAL A 1 80 ? 1.529 -6.314 21.809 1.00 89.19 80 VAL A O 1
ATOM 658 N N . LEU A 1 81 ? 1.662 -4.494 20.505 1.00 86.81 81 LEU A N 1
ATOM 659 C CA . LEU A 1 81 ? 1.139 -3.572 21.517 1.00 86.81 81 LEU A CA 1
ATOM 660 C C . LEU A 1 81 ? -0.288 -3.947 21.948 1.00 86.81 81 LEU A C 1
ATOM 662 O O . LEU A 1 81 ? -0.610 -3.928 23.135 1.00 86.81 81 LEU A O 1
ATOM 666 N N . ARG A 1 82 ? -1.154 -4.324 20.999 1.00 85.50 82 ARG A N 1
ATOM 667 C CA . ARG A 1 82 ? -2.513 -4.809 21.297 1.00 85.50 82 ARG A CA 1
ATOM 668 C C . ARG A 1 82 ? -2.491 -6.117 22.079 1.00 85.50 82 ARG A C 1
ATOM 670 O O . ARG A 1 82 ? -3.360 -6.336 22.920 1.00 85.50 82 ARG A O 1
ATOM 677 N N . LEU A 1 83 ? -1.543 -7.001 21.779 1.00 87.06 83 LEU A N 1
ATOM 678 C CA . LEU A 1 83 ? -1.387 -8.268 22.480 1.00 87.06 83 LEU A CA 1
ATOM 679 C C . LEU A 1 83 ? -0.923 -8.038 23.921 1.00 87.06 83 LEU A C 1
ATOM 681 O O . LEU A 1 83 ? -1.525 -8.592 24.836 1.00 87.06 83 LEU A O 1
ATOM 685 N N . GLU A 1 84 ? 0.066 -7.166 24.126 1.00 87.06 84 GLU A N 1
ATOM 686 C CA . GLU A 1 84 ? 0.534 -6.757 25.455 1.00 87.06 84 GLU A CA 1
ATOM 687 C C . GLU A 1 84 ? -0.613 -6.164 26.288 1.00 87.06 84 GLU A C 1
ATOM 689 O O . GLU A 1 84 ? -0.783 -6.495 27.460 1.00 87.06 84 GLU A O 1
ATOM 694 N N . GLU A 1 85 ? -1.462 -5.340 25.673 1.00 84.94 85 GLU A N 1
ATOM 695 C CA . GLU A 1 85 ? -2.627 -4.774 26.347 1.00 84.94 85 GLU A CA 1
ATOM 696 C C . GLU A 1 85 ? -3.699 -5.817 26.692 1.00 84.94 85 GLU A C 1
ATOM 698 O O . GLU A 1 85 ? -4.277 -5.767 27.779 1.00 84.94 85 GLU A O 1
ATOM 703 N N . LYS A 1 86 ? -3.961 -6.786 25.806 1.00 84.38 86 LYS A N 1
ATOM 704 C CA . LYS A 1 86 ? -4.865 -7.907 26.110 1.00 84.38 86 LYS A CA 1
ATOM 705 C C . LYS A 1 86 ? -4.353 -8.726 27.292 1.00 84.38 86 LYS A C 1
ATOM 707 O O . LYS A 1 86 ? -5.151 -9.057 28.162 1.00 84.38 86 LYS A O 1
ATOM 712 N N . VAL A 1 87 ? -3.050 -9.010 27.348 1.00 88.69 87 VAL A N 1
ATOM 713 C CA . VAL A 1 87 ? -2.429 -9.721 28.478 1.00 88.69 87 VAL A CA 1
ATOM 714 C C . VAL A 1 87 ? -2.643 -8.947 29.780 1.00 88.69 87 VAL A C 1
ATOM 716 O O . VAL A 1 87 ? -3.200 -9.507 30.718 1.00 88.69 87 VAL A O 1
ATOM 719 N N . LYS A 1 88 ? -2.355 -7.638 29.808 1.00 86.62 88 LYS A N 1
ATOM 720 C CA . LYS A 1 88 ? -2.591 -6.791 30.995 1.00 86.62 88 LYS A CA 1
ATOM 721 C C . LYS A 1 88 ? -4.057 -6.765 31.443 1.00 86.62 88 LYS A C 1
ATOM 723 O O . LYS A 1 88 ? -4.331 -6.750 32.640 1.00 86.62 88 LYS A O 1
ATOM 728 N N . LYS A 1 89 ? -5.013 -6.790 30.502 1.00 85.12 89 LYS A N 1
ATOM 729 C CA . LYS A 1 89 ? -6.448 -6.917 30.826 1.00 85.12 89 LYS A CA 1
ATOM 730 C C . LYS A 1 89 ? -6.765 -8.254 31.493 1.00 85.12 89 LYS A C 1
ATOM 732 O O . LYS A 1 89 ? -7.509 -8.267 32.468 1.00 85.12 89 LYS A O 1
ATOM 737 N N . TYR A 1 90 ? -6.214 -9.358 30.987 1.00 84.62 90 TYR A N 1
ATOM 738 C CA . TYR A 1 90 ? -6.405 -10.683 31.588 1.00 84.62 90 TYR A CA 1
ATOM 739 C C . TYR A 1 90 ? -5.757 -10.803 32.970 1.00 84.62 90 TYR A C 1
ATOM 741 O O . TYR A 1 90 ? -6.314 -11.459 33.844 1.00 84.62 90 TYR A O 1
ATOM 749 N N . GLU A 1 91 ? -4.630 -10.130 33.188 1.00 88.81 91 GLU A N 1
ATOM 750 C CA . GLU A 1 91 ? -3.950 -10.049 34.487 1.00 88.81 91 GLU A CA 1
ATOM 751 C C . GLU A 1 91 ? -4.652 -9.107 35.484 1.00 88.81 91 GLU A C 1
ATOM 753 O O . GLU A 1 91 ? -4.252 -9.019 36.643 1.00 88.81 91 GLU A O 1
ATOM 758 N N . GLY A 1 92 ? -5.727 -8.427 35.065 1.00 81.25 92 GLY A N 1
ATOM 759 C CA . GLY A 1 92 ? -6.546 -7.584 35.933 1.00 81.25 92 GLY A CA 1
ATOM 760 C C . GLY A 1 92 ? -5.974 -6.190 36.195 1.00 81.25 92 GLY A C 1
ATOM 761 O O . GLY A 1 92 ? -6.383 -5.551 37.163 1.00 81.25 92 GLY A O 1
ATOM 762 N N . ASP A 1 93 ? -5.056 -5.690 35.358 1.00 78.75 93 ASP A N 1
ATOM 763 C CA . ASP A 1 93 ? -4.501 -4.342 35.513 1.00 78.75 93 ASP A CA 1
ATOM 764 C C . ASP A 1 93 ? -5.571 -3.269 35.191 1.00 78.75 93 ASP A C 1
ATOM 766 O O . ASP A 1 93 ? -5.994 -3.131 34.034 1.00 78.75 93 ASP A O 1
ATOM 770 N N . PRO A 1 94 ? -6.003 -2.445 36.169 1.00 68.19 94 PRO A N 1
ATOM 771 C CA . PRO A 1 94 ? -7.019 -1.413 35.957 1.00 68.19 94 PRO A CA 1
ATOM 772 C C . PRO A 1 94 ? -6.576 -0.313 34.977 1.00 68.19 94 PRO A C 1
ATOM 774 O O . PRO A 1 94 ? -7.419 0.411 34.441 1.00 68.19 94 PRO A O 1
ATOM 777 N N . LYS A 1 95 ? -5.272 -0.182 34.690 1.00 69.75 95 LYS A N 1
ATOM 778 C CA . LYS A 1 95 ? -4.745 0.790 33.715 1.00 69.75 95 LYS A CA 1
ATOM 779 C C . LYS A 1 95 ? -4.891 0.335 32.263 1.00 69.75 95 LYS A C 1
ATOM 781 O O . LYS A 1 95 ? -4.758 1.163 31.361 1.00 69.75 95 LYS A O 1
ATOM 786 N N . ALA A 1 96 ? -5.224 -0.934 32.022 1.00 63.62 96 ALA A N 1
ATOM 787 C CA . ALA A 1 96 ? -5.359 -1.496 30.680 1.00 63.62 96 ALA A CA 1
ATOM 788 C C . ALA A 1 96 ? -6.607 -0.996 29.914 1.00 63.62 96 ALA A C 1
ATOM 790 O O . ALA A 1 96 ? -6.777 -1.291 28.734 1.00 63.62 96 ALA A O 1
ATOM 791 N N . SER A 1 97 ? -7.475 -0.209 30.558 1.00 66.62 97 SER A N 1
ATOM 792 C CA . SER A 1 97 ? -8.734 0.316 29.995 1.00 66.62 97 SER A CA 1
ATOM 793 C C . SER A 1 97 ? -8.707 1.832 29.742 1.00 66.62 97 SER A C 1
ATOM 795 O O . SER A 1 97 ? -9.752 2.471 29.653 1.00 66.62 97 SER A O 1
ATOM 797 N N . GLY A 1 98 ? -7.522 2.446 29.699 1.00 74.06 98 GLY A N 1
ATOM 798 C CA . GLY A 1 98 ? -7.380 3.899 29.563 1.00 74.06 98 GLY A CA 1
ATOM 799 C C . GLY A 1 98 ? -7.549 4.426 28.131 1.00 74.06 98 GLY A C 1
ATOM 800 O O . GLY A 1 98 ? -7.547 3.679 27.158 1.00 74.06 98 GLY A O 1
ATOM 801 N N . LYS A 1 99 ? -7.569 5.759 27.975 1.00 72.56 99 LYS A N 1
ATOM 802 C CA . LYS A 1 99 ? -7.617 6.454 26.664 1.00 72.56 99 LYS A CA 1
ATOM 803 C C . LYS A 1 99 ? -6.495 6.046 25.692 1.00 72.56 99 LYS A C 1
ATOM 805 O O . LYS A 1 99 ? -6.632 6.221 24.483 1.00 72.56 99 LYS A O 1
ATOM 810 N N . ALA A 1 100 ? -5.368 5.546 26.203 1.00 70.81 100 ALA A N 1
ATOM 811 C CA . ALA A 1 100 ? -4.284 5.006 25.384 1.00 70.81 100 ALA A CA 1
ATOM 812 C C . ALA A 1 100 ? -4.680 3.683 24.698 1.00 70.81 100 ALA A C 1
ATOM 814 O O . ALA A 1 100 ? -4.364 3.513 23.522 1.00 70.81 100 ALA A O 1
ATOM 815 N N . SER A 1 101 ? -5.452 2.830 25.386 1.00 71.56 101 SER A N 1
ATOM 816 C CA . SER A 1 101 ? -6.028 1.588 24.847 1.00 71.56 101 SER A CA 1
ATOM 817 C C . SER A 1 101 ? -6.945 1.869 23.673 1.00 71.56 101 SER A C 1
ATOM 819 O O . SER A 1 101 ? -6.796 1.286 22.604 1.00 71.56 101 SER A O 1
ATOM 821 N N . GLU A 1 102 ? -7.848 2.841 23.824 1.00 73.06 102 GLU A N 1
ATOM 822 C CA . GLU A 1 102 ? -8.727 3.238 22.727 1.00 73.06 102 GLU A CA 1
ATOM 823 C C . GLU A 1 102 ? -7.927 3.751 21.531 1.00 73.06 102 GLU A C 1
ATOM 825 O O . GLU A 1 102 ? -8.178 3.347 20.398 1.00 73.06 102 GLU A O 1
ATOM 830 N N . LYS A 1 103 ? -6.933 4.619 21.744 1.00 74.62 103 LYS A N 1
ATOM 831 C CA . LYS A 1 103 ? -6.104 5.125 20.640 1.00 74.62 103 LYS A CA 1
ATOM 832 C C . LYS A 1 103 ? -5.343 4.007 19.926 1.00 74.62 103 LYS A C 1
ATOM 834 O O . LYS A 1 103 ? -5.247 4.051 18.704 1.00 74.62 103 LYS A O 1
ATOM 839 N N . LEU A 1 104 ? -4.838 3.018 20.660 1.00 76.62 104 LEU A N 1
ATOM 840 C CA . LEU A 1 104 ? -4.114 1.874 20.111 1.00 76.62 104 LEU A CA 1
ATOM 841 C C . LEU A 1 104 ? -5.037 0.884 19.386 1.00 76.62 104 LEU A C 1
ATOM 843 O O . LEU A 1 104 ? -4.701 0.409 18.301 1.00 76.62 104 LEU A O 1
ATOM 847 N N . ALA A 1 105 ? -6.223 0.615 19.934 1.00 72.25 105 ALA A N 1
ATOM 848 C CA . ALA A 1 105 ? -7.259 -0.162 19.262 1.00 72.25 105 ALA A CA 1
ATOM 849 C C . ALA A 1 105 ? -7.601 0.470 17.906 1.00 72.25 105 ALA A C 1
ATOM 851 O O . ALA A 1 105 ? -7.651 -0.228 16.895 1.00 72.25 105 ALA A O 1
ATOM 852 N N . ASN A 1 106 ? -7.702 1.802 17.876 1.00 71.31 106 ASN A N 1
ATOM 853 C CA . ASN A 1 106 ? -8.014 2.569 16.675 1.00 71.31 106 ASN A CA 1
ATOM 854 C C . ASN A 1 106 ? -6.810 2.826 15.734 1.00 71.31 106 ASN A C 1
ATOM 856 O O . ASN A 1 106 ? -6.992 3.310 14.613 1.00 71.31 106 ASN A O 1
ATOM 860 N N . ALA A 1 107 ? -5.573 2.540 16.155 1.00 69.81 107 ALA A N 1
ATOM 861 C CA . ALA A 1 107 ? -4.372 2.816 15.368 1.00 69.81 107 ALA A CA 1
ATOM 862 C C . ALA A 1 107 ? -4.214 1.822 14.204 1.00 69.81 107 ALA A C 1
ATOM 864 O O . ALA A 1 107 ? -4.419 0.624 14.350 1.00 69.81 107 ALA A O 1
ATOM 865 N N . GLY A 1 108 ? -3.843 2.308 13.019 1.00 64.69 108 GLY A N 1
ATOM 866 C CA . GLY A 1 108 ? -3.672 1.466 11.825 1.00 64.69 108 GLY A CA 1
ATOM 867 C C . GLY A 1 108 ? -4.968 1.096 11.094 1.00 64.69 108 GLY A C 1
ATOM 868 O O . GLY A 1 108 ? -4.887 0.654 9.951 1.00 64.69 108 GLY A O 1
ATOM 869 N N . ASP A 1 109 ? -6.135 1.367 11.688 1.00 62.31 109 ASP A N 1
ATOM 870 C CA . ASP A 1 109 ? -7.439 0.949 11.160 1.00 62.31 109 ASP A CA 1
ATOM 871 C C . ASP A 1 109 ? -8.374 2.117 10.787 1.00 62.31 109 ASP A C 1
ATOM 873 O O . ASP A 1 109 ? -9.587 1.982 10.640 1.00 62.31 109 ASP A O 1
ATOM 877 N N . ALA A 1 110 ? -7.800 3.308 10.586 1.00 55.97 110 ALA A N 1
ATOM 878 C CA . ALA A 1 110 ? -8.543 4.541 10.301 1.00 55.97 110 ALA A CA 1
ATOM 879 C C . ALA A 1 110 ? -9.503 4.437 9.092 1.00 55.97 110 ALA A C 1
ATOM 881 O O . ALA A 1 110 ? -10.471 5.191 9.010 1.00 55.9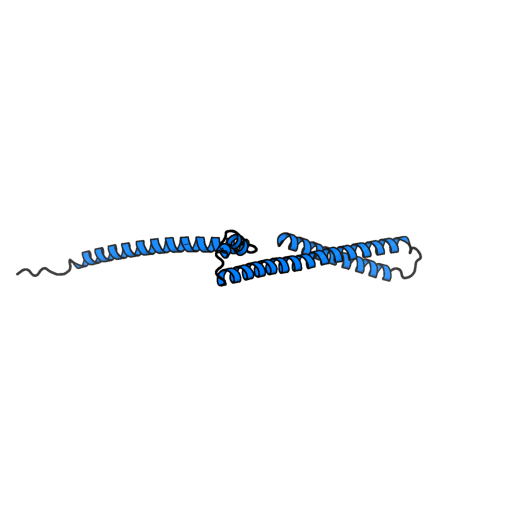7 110 ALA A O 1
ATOM 882 N N . GLY A 1 111 ? -9.252 3.509 8.160 1.00 58.22 111 GLY A N 1
ATOM 883 C CA . GLY A 1 111 ? -10.136 3.240 7.024 1.00 58.22 111 GLY A CA 1
ATOM 884 C C . GLY A 1 111 ? -11.293 2.291 7.348 1.00 58.22 111 GLY A C 1
ATOM 885 O O . GLY A 1 111 ? -12.424 2.556 6.940 1.00 58.22 111 GLY A O 1
ATOM 886 N N . GLU A 1 112 ? -11.041 1.210 8.088 1.00 55.81 112 GLU A N 1
ATOM 887 C CA . GLU A 1 112 ? -12.075 0.223 8.417 1.00 55.81 112 GLU A CA 1
ATOM 888 C C . GLU A 1 112 ? -12.983 0.724 9.535 1.00 55.81 112 GLU A C 1
ATOM 890 O O . GLU A 1 112 ? -14.191 0.557 9.443 1.00 55.81 112 GLU A O 1
ATOM 895 N N . ILE A 1 113 ? -12.458 1.481 10.502 1.00 59.34 113 ILE A N 1
ATOM 896 C CA . ILE A 1 113 ? -13.264 2.164 11.524 1.00 59.34 113 ILE A CA 1
ATOM 897 C C . ILE A 1 113 ? -14.206 3.187 10.891 1.00 59.34 113 ILE A C 1
ATOM 899 O O . ILE A 1 113 ? -15.353 3.311 11.313 1.00 59.34 113 ILE A O 1
ATOM 903 N N . GLY A 1 114 ? -13.757 3.913 9.863 1.00 64.31 114 GLY A N 1
ATOM 904 C CA . GLY A 1 114 ? -14.624 4.816 9.104 1.00 64.31 114 GLY A CA 1
ATOM 905 C C . GLY A 1 114 ? -15.762 4.065 8.407 1.00 64.31 114 GLY A C 1
ATOM 906 O O . GLY A 1 114 ? -16.912 4.503 8.458 1.00 64.31 114 GLY A O 1
ATOM 907 N N . ARG A 1 115 ? -15.458 2.903 7.813 1.00 72.56 115 ARG A N 1
ATOM 908 C CA . ARG A 1 115 ? -16.448 2.025 7.171 1.00 72.56 115 ARG A CA 1
ATOM 909 C C . ARG A 1 115 ? -17.422 1.431 8.189 1.00 72.56 115 ARG A C 1
ATOM 911 O O . ARG A 1 115 ? -18.624 1.559 8.002 1.00 72.56 115 ARG A O 1
ATOM 918 N N . LEU A 1 116 ? -16.914 0.864 9.280 1.00 75.44 116 LEU A N 1
ATOM 919 C CA . LEU A 1 116 ? -17.699 0.243 10.346 1.00 75.44 116 LEU A CA 1
ATOM 920 C C . LEU A 1 116 ? -18.573 1.267 11.071 1.00 75.44 116 LEU A C 1
ATOM 922 O O . LEU A 1 116 ? -19.728 0.982 11.351 1.00 75.44 116 LEU A O 1
ATOM 926 N N . ARG A 1 117 ? -18.085 2.492 11.316 1.00 73.88 117 ARG A N 1
ATOM 927 C CA . ARG A 1 117 ? -18.915 3.577 11.875 1.00 73.88 117 ARG A CA 1
ATOM 928 C C . ARG A 1 117 ? -20.032 3.998 10.929 1.00 73.88 117 ARG A C 1
ATOM 930 O O . ARG A 1 117 ? -21.123 4.320 11.392 1.00 73.88 117 ARG A O 1
ATOM 937 N N . LYS A 1 118 ? -19.767 4.019 9.620 1.00 81.12 118 LYS A N 1
ATOM 938 C CA . LYS A 1 118 ? -20.793 4.303 8.613 1.00 81.12 118 LYS A CA 1
ATOM 939 C C . LYS A 1 118 ? -21.842 3.189 8.578 1.00 81.12 118 LYS A C 1
ATOM 941 O O . LYS A 1 118 ? -23.027 3.486 8.635 1.00 81.12 118 LYS A O 1
ATOM 946 N N . GLU A 1 119 ? -21.400 1.937 8.575 1.00 85.06 119 GLU A N 1
ATOM 947 C CA . GLU A 1 119 ? -22.265 0.756 8.575 1.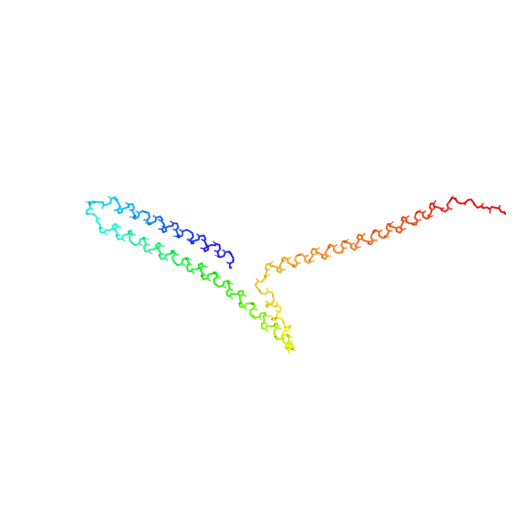00 85.06 119 GLU A CA 1
ATOM 948 C C . GLU A 1 119 ? -23.119 0.663 9.847 1.00 85.06 119 GLU A C 1
ATOM 950 O O . GLU A 1 119 ? -24.318 0.417 9.758 1.00 85.06 119 GLU A O 1
ATOM 955 N N . LEU A 1 120 ? -22.545 0.961 11.017 1.00 89.06 120 LEU A N 1
ATOM 956 C CA . LEU A 1 120 ? -23.275 1.036 12.285 1.00 89.06 120 LEU A CA 1
ATOM 957 C C . LEU A 1 120 ? -24.380 2.103 12.230 1.00 89.06 120 LEU A C 1
ATOM 959 O O . LEU A 1 120 ? -25.519 1.838 12.596 1.00 89.06 120 LEU A O 1
ATOM 963 N N . LYS A 1 121 ? -24.060 3.291 11.701 1.00 90.44 121 LYS A N 1
ATOM 964 C CA . LYS A 1 121 ? -25.023 4.391 11.555 1.00 90.44 121 LYS A CA 1
ATOM 965 C C . LYS A 1 121 ? -26.152 4.055 10.576 1.00 90.44 121 LYS A C 1
ATOM 967 O O . LYS A 1 121 ? -27.294 4.447 10.807 1.00 90.44 121 LYS A O 1
ATOM 972 N N . ASP A 1 122 ? -25.840 3.360 9.483 1.00 92.44 122 ASP A N 1
ATOM 973 C CA . ASP A 1 122 ? -26.851 2.900 8.530 1.00 92.44 122 ASP A CA 1
ATOM 974 C C . ASP A 1 122 ? -27.768 1.845 9.179 1.00 92.44 122 ASP A C 1
ATOM 976 O O . ASP A 1 122 ? -28.988 1.962 9.077 1.00 92.44 122 ASP A O 1
ATOM 980 N N . LYS A 1 123 ? -27.208 0.895 9.944 1.00 90.88 123 LYS A N 1
ATOM 981 C CA . LYS A 1 123 ? -27.978 -0.110 10.699 1.00 90.88 123 LYS A CA 1
ATOM 982 C C . LYS A 1 123 ? -28.888 0.497 11.768 1.00 90.88 123 LYS A C 1
ATOM 984 O O . LYS A 1 123 ? -30.026 0.051 11.900 1.00 90.88 123 LYS A O 1
ATOM 989 N N . ASP A 1 124 ? -28.431 1.516 12.492 1.00 94.44 124 ASP A N 1
ATOM 990 C CA . ASP A 1 124 ? -29.257 2.214 13.488 1.00 94.44 124 ASP A CA 1
ATOM 991 C C . ASP A 1 124 ? -30.465 2.906 12.838 1.00 94.44 124 ASP A C 1
ATOM 993 O O . ASP A 1 124 ? -31.586 2.819 13.343 1.00 94.44 124 ASP A O 1
ATOM 997 N N . ARG A 1 125 ? -30.268 3.544 11.675 1.00 93.62 125 ARG A N 1
ATOM 998 C CA . ARG A 1 125 ? -31.364 4.159 10.908 1.00 93.62 125 ARG A CA 1
ATOM 999 C C . ARG A 1 125 ? -32.362 3.115 10.408 1.00 93.62 125 ARG A C 1
ATOM 1001 O O . ARG A 1 125 ? -33.572 3.355 10.443 1.00 93.62 125 ARG A O 1
ATOM 1008 N N . ASP A 1 126 ? -31.871 1.972 9.938 1.00 93.31 126 ASP A N 1
ATOM 1009 C CA . ASP A 1 126 ? -32.725 0.883 9.464 1.00 93.31 126 ASP A CA 1
ATOM 1010 C C . ASP A 1 126 ? -33.568 0.311 10.613 1.00 93.31 126 ASP A C 1
ATOM 1012 O O . ASP A 1 126 ? -34.770 0.105 10.447 1.00 93.31 126 ASP A O 1
ATOM 1016 N N . LEU A 1 127 ? -32.977 0.137 11.801 1.00 93.81 127 LEU A N 1
ATOM 1017 C CA . LEU A 1 127 ? -33.692 -0.285 13.009 1.00 93.81 127 LEU A CA 1
ATOM 1018 C C . LEU A 1 127 ? -34.769 0.720 13.431 1.00 93.81 127 LEU A C 1
ATOM 1020 O O . LEU A 1 127 ? -35.887 0.317 13.756 1.00 93.81 127 LEU A O 1
ATOM 1024 N N . GLU A 1 128 ? -34.470 2.020 13.402 1.00 94.94 128 GLU A N 1
ATOM 1025 C CA . GLU A 1 128 ? -35.461 3.054 13.719 1.00 94.94 128 GLU A CA 1
ATOM 1026 C C . GLU A 1 128 ? -36.628 3.040 12.717 1.00 94.94 128 GLU A C 1
ATOM 1028 O O . GLU A 1 128 ? -37.795 3.171 13.096 1.00 94.94 128 GLU A O 1
ATOM 1033 N N . THR A 1 129 ? -36.322 2.827 11.437 1.00 94.12 129 THR A N 1
ATOM 1034 C CA . THR A 1 129 ? -37.324 2.744 10.367 1.00 94.12 129 THR A CA 1
ATOM 1035 C C . THR A 1 129 ? -38.203 1.506 10.527 1.00 94.12 129 THR A C 1
ATOM 1037 O O . THR A 1 129 ? -39.427 1.624 10.499 1.00 94.12 129 THR A O 1
ATOM 1040 N N . LEU A 1 130 ? -37.600 0.340 10.772 1.00 92.94 130 LEU A N 1
ATOM 1041 C CA . LEU A 1 130 ? -38.310 -0.912 11.049 1.00 92.94 130 LEU A CA 1
ATOM 1042 C C . LEU A 1 130 ? -39.229 -0.783 12.263 1.00 92.94 130 LEU A C 1
ATOM 1044 O O . LEU A 1 130 ? -40.361 -1.262 12.235 1.00 92.94 130 LEU A O 1
ATOM 1048 N N . LYS A 1 131 ? -38.775 -0.095 13.314 1.00 95.38 131 LYS A N 1
ATOM 1049 C CA . LYS A 1 131 ? -39.593 0.155 14.500 1.00 95.38 131 LYS A CA 1
ATOM 1050 C C . LYS A 1 131 ? -40.821 1.006 14.167 1.00 95.38 131 LYS A C 1
ATOM 1052 O O . LYS A 1 131 ? -41.932 0.608 14.504 1.00 95.38 131 LYS A O 1
ATOM 1057 N N . LYS A 1 132 ? -40.647 2.112 13.432 1.00 95.12 132 LYS A N 1
ATOM 1058 C CA . LYS A 1 132 ? -41.766 2.957 12.970 1.00 95.12 132 LYS A CA 1
ATOM 1059 C C . LYS A 1 132 ? -42.740 2.195 12.071 1.00 95.12 132 LYS A C 1
ATOM 1061 O O . LYS A 1 132 ? -43.948 2.349 12.217 1.00 95.12 132 LYS A O 1
ATOM 1066 N N . GLN A 1 133 ? -42.229 1.365 11.162 1.00 92.69 133 GLN A N 1
ATOM 1067 C CA . GLN A 1 133 ? -43.060 0.536 10.285 1.00 92.69 133 GLN A CA 1
ATOM 1068 C C . GLN A 1 133 ? -43.858 -0.509 11.074 1.00 92.69 133 GLN A C 1
ATOM 1070 O O . GLN A 1 133 ? -45.045 -0.679 10.820 1.00 92.69 133 GLN A O 1
ATOM 1075 N N . SER A 1 134 ? -43.237 -1.162 12.058 1.00 92.75 134 SER A N 1
ATOM 1076 C CA . SER A 1 134 ? -43.898 -2.132 12.939 1.00 92.75 134 SER A CA 1
ATOM 1077 C C . SER A 1 134 ? -45.003 -1.490 13.787 1.00 92.75 134 SER A C 1
ATOM 1079 O O . SER A 1 134 ? -46.110 -2.024 13.890 1.00 92.75 134 SER A O 1
ATOM 1081 N N . GLU A 1 135 ? -44.739 -0.305 14.345 1.00 93.81 135 GLU A N 1
ATOM 1082 C CA . GLU A 1 135 ? -45.730 0.471 15.098 1.00 93.81 135 GLU A CA 1
ATOM 1083 C C . GLU A 1 135 ? -46.897 0.924 14.205 1.00 93.81 135 GLU A C 1
ATOM 1085 O O . GLU A 1 135 ? -48.056 0.813 14.606 1.00 93.81 135 GLU A O 1
ATOM 1090 N N . GLY A 1 136 ? -46.609 1.385 12.982 1.00 91.81 136 GLY A N 1
ATOM 1091 C CA . GLY A 1 136 ? -47.628 1.755 11.996 1.00 91.81 136 GLY A CA 1
ATOM 1092 C C . GLY A 1 136 ? -48.500 0.571 11.575 1.00 91.81 136 GLY A C 1
ATOM 1093 O O . GLY A 1 136 ? -49.723 0.676 11.596 1.00 91.81 136 GLY A O 1
ATOM 1094 N N . LEU A 1 137 ? -47.883 -0.578 11.286 1.00 91.94 137 LEU A N 1
ATOM 1095 C CA . LEU A 1 137 ? -48.595 -1.803 10.922 1.00 91.94 137 LEU A CA 1
ATOM 1096 C C . LEU A 1 137 ? -49.484 -2.305 12.066 1.00 91.94 137 LEU A C 1
ATOM 1098 O O . LEU A 1 137 ? -50.622 -2.700 11.834 1.00 91.94 137 LEU A O 1
ATOM 1102 N N . SER A 1 138 ? -48.987 -2.256 13.305 1.00 90.94 138 SER A N 1
ATOM 1103 C CA . SER A 1 138 ? -49.767 -2.652 14.483 1.00 90.94 138 SER A CA 1
ATOM 1104 C C . SER A 1 138 ? -51.002 -1.766 14.675 1.00 90.94 138 SER A C 1
ATOM 1106 O O . SER A 1 138 ? -52.059 -2.270 15.050 1.00 90.94 138 SER A O 1
ATOM 1108 N N . ARG A 1 139 ? -50.894 -0.461 14.383 1.00 92.75 139 ARG A N 1
ATOM 1109 C CA . ARG A 1 139 ? -52.038 0.464 14.412 1.00 92.75 139 ARG A CA 1
ATOM 1110 C C . ARG A 1 139 ? -53.057 0.154 13.325 1.00 92.75 139 ARG A C 1
ATOM 1112 O O . ARG A 1 139 ? -54.228 0.010 13.647 1.00 92.75 139 ARG A O 1
ATOM 1119 N N . GLU A 1 140 ? -52.626 -0.008 12.075 1.00 88.69 140 GLU A N 1
ATOM 1120 C CA . GLU A 1 140 ? -53.554 -0.332 10.983 1.00 88.69 140 GLU A CA 1
ATOM 1121 C C . GLU A 1 140 ? -54.249 -1.679 11.190 1.00 88.69 140 GLU A C 1
ATOM 1123 O O . GLU A 1 140 ? -55.428 -1.817 10.875 1.00 88.69 140 GLU A O 1
ATOM 1128 N N . TYR A 1 141 ? -53.548 -2.665 11.756 1.00 87.00 141 TYR A N 1
ATOM 1129 C CA . TYR A 1 141 ? -54.151 -3.947 12.107 1.00 87.00 141 TYR A CA 1
ATOM 1130 C C . TYR A 1 141 ? -55.228 -3.793 13.191 1.00 87.00 141 TYR A C 1
ATOM 1132 O O . TYR A 1 141 ? -56.289 -4.408 13.087 1.00 87.00 141 TYR A O 1
ATOM 1140 N N . GLY A 1 142 ? -54.985 -2.946 14.198 1.00 89.69 142 GLY A N 1
ATOM 1141 C CA . GLY A 1 142 ? -55.983 -2.575 15.206 1.00 89.69 142 GLY A CA 1
ATOM 1142 C C . GLY A 1 142 ? -57.201 -1.890 14.584 1.00 89.69 142 GLY A C 1
ATOM 1143 O O . GLY A 1 142 ? -58.319 -2.367 14.745 1.00 89.69 142 GLY A O 1
ATOM 1144 N N . ASP A 1 143 ? -56.979 -0.852 13.777 1.00 88.62 143 ASP A N 1
ATOM 1145 C CA . ASP A 1 143 ? -58.048 -0.105 13.104 1.00 88.62 143 ASP A CA 1
ATOM 1146 C C . ASP A 1 143 ? -58.870 -0.992 12.153 1.00 88.62 143 ASP A C 1
ATOM 1148 O O . ASP A 1 143 ? -60.088 -0.835 12.026 1.00 88.62 143 ASP A O 1
ATOM 1152 N N . LEU A 1 144 ? -58.216 -1.925 11.454 1.00 86.44 144 LEU A N 1
ATOM 1153 C CA . LEU A 1 144 ? -58.882 -2.878 10.574 1.00 86.44 144 LEU A CA 1
ATOM 1154 C C . LEU A 1 144 ? -59.687 -3.903 11.375 1.00 86.44 144 LEU A C 1
ATOM 1156 O O . LEU A 1 144 ? -60.820 -4.187 10.994 1.00 86.44 144 LEU A O 1
ATOM 1160 N N . SER A 1 145 ? -59.140 -4.417 12.480 1.00 82.88 145 SER A N 1
ATOM 1161 C CA . SER A 1 145 ? -59.856 -5.297 13.410 1.00 82.88 145 SER A CA 1
ATOM 1162 C C . SER A 1 145 ? -61.112 -4.617 13.959 1.00 82.88 145 SER A C 1
ATOM 1164 O O . SER A 1 145 ? -62.189 -5.212 13.938 1.00 82.88 145 SER A O 1
ATOM 1166 N N . ASP A 1 146 ? -61.005 -3.353 14.369 1.00 86.06 146 ASP A N 1
ATOM 1167 C CA . ASP A 1 146 ? -62.129 -2.573 14.889 1.00 86.06 146 ASP A CA 1
ATOM 1168 C C . ASP A 1 146 ? -63.194 -2.322 13.809 1.00 86.06 146 ASP A C 1
ATOM 1170 O O . ASP A 1 146 ? -64.390 -2.504 14.052 1.00 86.06 146 ASP A O 1
ATOM 1174 N N . LYS A 1 147 ? -62.782 -1.986 12.577 1.00 83.75 147 LYS A N 1
A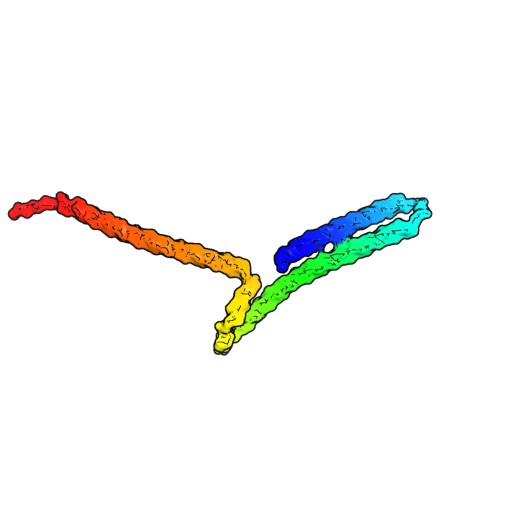TOM 1175 C CA . LYS A 1 147 ? -63.701 -1.836 11.433 1.00 83.75 147 LYS A CA 1
ATOM 1176 C C . LYS A 1 147 ? -64.396 -3.143 11.060 1.00 83.75 147 LYS A C 1
ATOM 1178 O O . LYS A 1 147 ? -65.593 -3.121 10.767 1.00 83.75 147 LYS A O 1
ATOM 1183 N N . TYR A 1 148 ? -63.674 -4.264 11.065 1.00 76.75 148 TYR A N 1
ATOM 1184 C CA . TYR A 1 148 ? -64.232 -5.586 10.766 1.00 76.75 148 TYR A CA 1
ATOM 1185 C C . TYR A 1 148 ? -65.207 -6.036 11.860 1.00 76.75 148 TYR A C 1
ATOM 1187 O O . TYR A 1 148 ? -66.283 -6.552 11.563 1.00 76.75 148 TYR A O 1
ATOM 1195 N N . GLY A 1 149 ? -64.875 -5.763 13.126 1.00 77.25 149 GLY A N 1
ATOM 1196 C CA . GLY A 1 149 ? -65.781 -5.946 14.257 1.00 77.25 149 GLY A CA 1
ATOM 1197 C C . GLY A 1 149 ? -67.064 -5.133 14.089 1.00 77.25 149 GLY A C 1
ATOM 1198 O O . GLY A 1 149 ? -68.155 -5.681 14.210 1.00 77.25 149 GLY A O 1
ATOM 1199 N N . ALA A 1 150 ? -66.954 -3.859 13.703 1.00 74.25 150 ALA A N 1
ATOM 1200 C CA . ALA A 1 150 ? -68.109 -2.993 13.466 1.00 74.25 150 ALA A CA 1
ATOM 1201 C C . ALA A 1 150 ? -68.999 -3.448 12.292 1.00 74.25 150 ALA A C 1
ATOM 1203 O O . ALA A 1 150 ? -70.206 -3.228 12.332 1.00 74.25 150 ALA A O 1
ATOM 1204 N N . THR A 1 151 ? -68.443 -4.110 11.268 1.00 69.50 151 THR A N 1
ATOM 1205 C CA . THR A 1 151 ? -69.230 -4.637 10.133 1.00 69.50 151 THR A CA 1
ATOM 1206 C C . THR A 1 151 ? -69.916 -5.974 10.428 1.00 69.50 151 THR A C 1
ATOM 1208 O O . THR A 1 151 ? -70.898 -6.298 9.765 1.00 69.50 151 THR A O 1
ATOM 1211 N N . GLN A 1 152 ? -69.458 -6.748 11.421 1.00 61.25 152 GLN A N 1
ATOM 1212 C CA . GLN A 1 152 ? -70.089 -8.023 11.799 1.00 61.25 152 GLN A CA 1
ATOM 1213 C C . GLN A 1 152 ? -71.226 -7.902 12.829 1.00 61.25 152 GLN A C 1
ATOM 1215 O O . GLN A 1 152 ? -71.997 -8.847 12.983 1.00 61.25 152 GLN A O 1
ATOM 1220 N N . VAL A 1 153 ? -71.385 -6.761 13.509 1.00 56.75 153 VAL A N 1
ATOM 1221 C CA . VAL A 1 153 ? -72.439 -6.572 14.532 1.00 56.75 153 VAL A CA 1
ATOM 1222 C C . VAL A 1 153 ? -73.850 -6.439 13.924 1.00 56.75 153 VAL A C 1
ATOM 1224 O O . VAL A 1 153 ? -74.835 -6.619 14.637 1.00 56.75 153 VAL A O 1
ATOM 1227 N N . ASP A 1 154 ? -73.976 -6.219 12.611 1.00 52.34 154 ASP A N 1
ATOM 1228 C CA . ASP A 1 154 ? -75.265 -5.946 11.946 1.00 52.34 154 ASP A CA 1
ATOM 1229 C C . ASP A 1 154 ? -75.929 -7.177 11.281 1.00 52.34 154 ASP A C 1
ATOM 1231 O O . ASP A 1 154 ? -76.964 -7.059 10.630 1.00 52.34 154 ASP A O 1
ATOM 1235 N N . ALA A 1 155 ? -75.363 -8.384 11.440 1.00 49.25 155 ALA A N 1
ATOM 1236 C CA . ALA A 1 155 ? -75.844 -9.603 10.768 1.00 49.25 155 ALA A CA 1
ATOM 1237 C C . ALA A 1 155 ? -76.452 -10.672 11.698 1.00 49.25 155 ALA A C 1
ATOM 1239 O O . ALA A 1 155 ? -76.641 -11.816 11.278 1.00 49.25 155 ALA A O 1
ATOM 1240 N N . THR A 1 156 ? -76.803 -10.331 12.940 1.00 52.56 156 THR A N 1
ATOM 1241 C CA . THR A 1 156 ? -77.562 -11.234 13.823 1.00 52.56 156 THR A CA 1
ATOM 1242 C C . THR A 1 156 ? -78.924 -10.616 14.138 1.00 52.56 156 THR A C 1
ATOM 1244 O O . THR A 1 156 ? -78.983 -9.626 14.871 1.00 52.56 156 THR A O 1
ATOM 1247 N N . PRO A 1 157 ? -80.041 -11.161 13.613 1.00 48.88 157 PRO A N 1
ATOM 1248 C CA . PRO A 1 157 ? -81.358 -10.607 13.887 1.00 48.88 157 PRO A CA 1
ATOM 1249 C C . PRO A 1 157 ? -81.648 -10.767 15.380 1.00 48.88 157 PRO A C 1
ATOM 1251 O O . PRO A 1 157 ? -81.639 -11.881 15.912 1.00 48.88 157 PRO A O 1
ATOM 1254 N N . LYS A 1 158 ? -81.892 -9.644 16.067 1.00 56.53 158 LYS A N 1
ATOM 1255 C CA . LYS A 1 158 ? -82.422 -9.647 17.433 1.00 56.53 158 LYS A CA 1
ATOM 1256 C C . LYS A 1 158 ? -83.719 -10.455 17.428 1.00 56.53 158 LYS A C 1
ATOM 1258 O O . LYS A 1 158 ? -84.702 -10.054 16.812 1.00 56.53 158 LYS A O 1
ATOM 1263 N N . LYS A 1 159 ? -83.703 -11.612 18.091 1.00 43.09 159 LYS A N 1
ATOM 1264 C CA . LYS A 1 159 ? -84.916 -12.371 18.392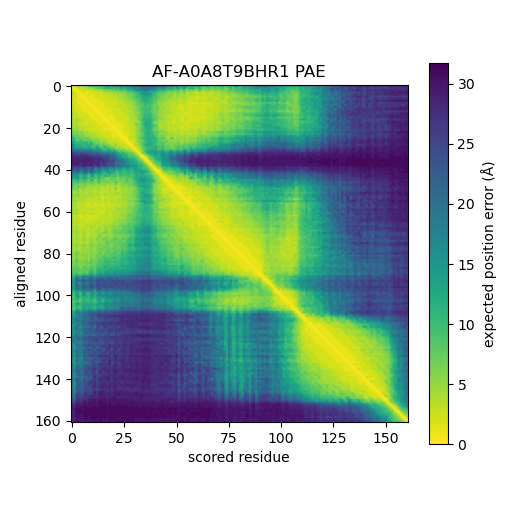 1.00 43.09 159 LYS A CA 1
ATOM 1265 C C . LYS A 1 159 ? -85.714 -11.566 19.419 1.00 43.09 159 LYS A C 1
ATOM 1267 O O . LYS A 1 159 ? -85.317 -11.494 20.579 1.00 43.09 159 LYS A O 1
ATOM 1272 N N . ASP A 1 160 ? -86.789 -10.932 18.963 1.00 48.25 160 ASP A N 1
ATOM 1273 C CA . ASP A 1 160 ? -87.840 -10.408 19.830 1.00 48.25 160 ASP A CA 1
ATOM 1274 C C . ASP A 1 160 ? -88.708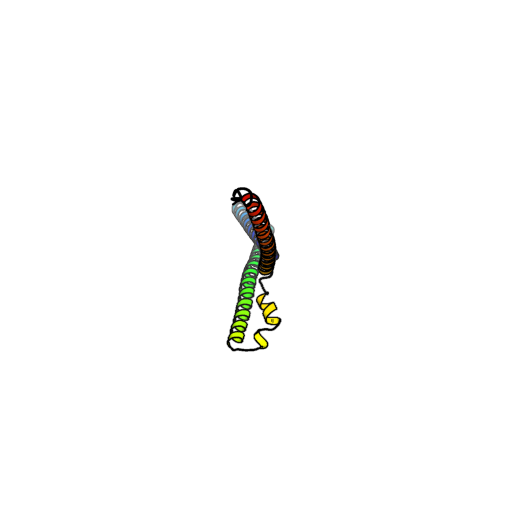 -11.565 20.348 1.00 48.25 160 ASP A C 1
ATOM 1276 O O . ASP A 1 160 ? -89.208 -12.364 19.554 1.00 48.25 160 ASP A O 1
ATOM 1280 N N . LYS A 1 161 ? -88.911 -11.549 21.674 1.00 39.81 161 LYS A N 1
ATOM 1281 C CA . LYS A 1 161 ? -89.763 -12.403 22.526 1.00 39.81 161 LYS A CA 1
ATOM 1282 C C . LYS A 1 161 ? -89.368 -13.867 22.730 1.00 39.81 161 LYS A C 1
ATOM 1284 O O . LYS A 1 161 ? -89.277 -14.647 21.760 1.00 39.81 161 LYS A O 1
#

Radius of gyration: 37.51 Å; Cα contacts (8 Å, |Δi|>4): 46; chains: 1; bounding box: 129×22×72 Å

InterPro domains:
  IPR008417 B-cell receptor-associated protein 29/31 [PTHR12701] (1-147)
  IPR040463 BAP29/BAP31, transmembrane domain [PF05529] (1-89)
  IPR041672 Bap31/Bap29 cytoplasmic coiled-coil domain [PF18035] (111-161)

Sequence (161 aa):
MKITFIFILILFIDSVNRVYRVQVELAESNKQQGGAAVLGHERMEVQARKFYSQRNMYLCGFTLFLSLILNRTYTMILDVLRLEEKVKKYEGDPKASGKASEKLANAGDAGEIGRLRKELKDKDRDLETLKKQSEGLSREYGDLSDKYGATQVDATPKKDK